Protein AF-A0AAW0VVZ3-F1 (afdb_monomer)

Secondary structure (DSSP, 8-state):
-EEEEEEE--SEEEEEEE--SEEEEEEE--SEEEEEEE--SEEEEEEE--SEEEEEEE--SEEEEEEE--SEEEEEEE--SEEEEEEE--SEEEEEEE--SEEEEEEE--SEEEEEEE--SEE-

Organism: Cherax quadricarinatus (NCBI:txid27406)

Radius of gyration: 13.21 Å; Cα contacts (8 Å, |Δi|>4): 383; chains: 1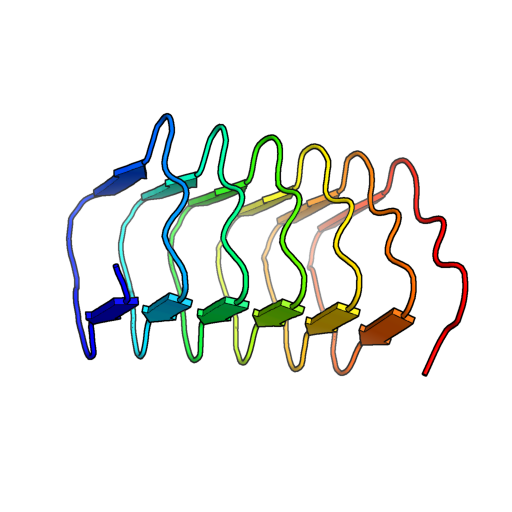; bounding box: 30×36×31 Å

Nearest PDB structures (foldseek):
  3pr7-assembly1_C  TM=1.179E-01  e=8.014E+00  Moraxella catarrhalis

Foldseek 3Di:
DEDEDADDAEQEAEDEADEEQYYEYHEYEHQYYEYAHYEYQYYYYAYYEYQYYEYHAYEYQYAYAHAYEYQEHYAHEYEYQEDEYAYYEYQEYEHAEHEYQEYEYHYDHYVYYYDHYDHYVYYD

pLDDT: mean 95.12, std 3.28, range [79.06, 98.5]

Sequence (124 aa):
AAFTLVTLSPAAFTLATFSPVAFTLGTLSPAAFTLATFSPVAFTLATLSPVAFTLGTLSPAAFTLGTLSPAAFILGTLSPAGFTLDTLSPAAFILGTLSPAAFTLGTLSPAAFTLGTLSPAAFV

Solvent-accessible surface area (backbone atoms only — not comparable to full-atom values): 5722 Å² total; per-residue (Å²): 96,72,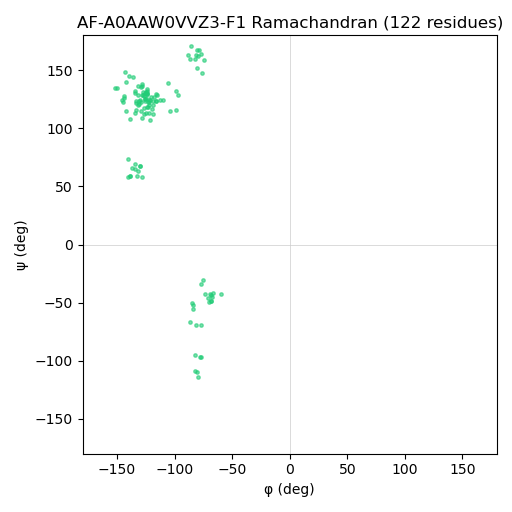48,79,47,62,73,52,70,45,71,60,46,80,47,60,78,53,66,36,48,30,43,37,39,36,41,38,50,21,50,33,38,39,39,40,38,41,43,24,46,33,38,38,39,46,35,38,48,21,50,33,37,39,39,35,44,35,51,20,47,32,40,40,38,34,45,37,47,21,47,31,36,39,40,37,39,38,46,21,48,32,37,39,39,47,33,39,44,20,49,30,35,38,40,43,35,40,43,19,48,32,36,36,75,62,49,79,57,50,77,36,82,45,78,64,47,80,55,55,76,35,84,108

Mean predicted aligned error: 3.0 Å

Structure (mmCIF, N/CA/C/O backbone):
data_AF-A0AAW0VVZ3-F1
#
_entry.id   AF-A0AAW0VVZ3-F1
#
loop_
_atom_site.group_PDB
_atom_site.id
_atom_site.type_symbol
_atom_site.label_atom_id
_atom_site.label_alt_id
_atom_site.label_comp_id
_atom_site.label_asym_id
_atom_site.label_entity_id
_atom_site.label_seq_id
_atom_site.pdbx_PDB_ins_code
_atom_site.Cartn_x
_atom_site.Cartn_y
_atom_site.Cartn_z
_atom_site.occupancy
_atom_site.B_iso_or_equiv
_atom_site.auth_seq_id
_atom_site.auth_comp_id
_atom_site.auth_asym_id
_atom_site.auth_atom_id
_atom_site.pdbx_PDB_model_num
ATOM 1 N N . ALA A 1 1 ? -8.440 -1.409 18.142 1.00 87.19 1 ALA A N 1
ATOM 2 C CA . ALA A 1 1 ? -9.530 -0.581 17.574 1.00 87.19 1 ALA A CA 1
ATOM 3 C C . ALA A 1 1 ? -9.459 -0.593 16.048 1.00 87.19 1 ALA A C 1
ATOM 5 O O . ALA A 1 1 ? -8.376 -0.836 15.525 1.00 87.19 1 ALA A O 1
ATOM 6 N N . ALA A 1 2 ? -10.581 -0.384 15.356 1.00 94.50 2 ALA A N 1
ATOM 7 C CA . ALA A 1 2 ? -10.641 -0.245 13.900 1.00 94.50 2 ALA A CA 1
ATOM 8 C C . ALA A 1 2 ? -10.875 1.226 13.530 1.00 94.50 2 ALA A C 1
ATOM 10 O O . ALA A 1 2 ? -11.660 1.898 14.197 1.00 94.50 2 ALA A O 1
ATOM 11 N N . PHE A 1 3 ? -10.193 1.714 12.495 1.00 94.62 3 PHE A N 1
ATOM 12 C CA . PHE A 1 3 ? -10.287 3.098 12.034 1.00 94.62 3 PHE A CA 1
ATOM 13 C C . PHE A 1 3 ? -10.573 3.135 10.539 1.00 94.62 3 PHE A C 1
ATOM 15 O O . PHE A 1 3 ? -9.925 2.429 9.764 1.00 94.62 3 PHE A O 1
ATOM 22 N N . THR A 1 4 ? -11.493 4.014 10.153 1.00 94.44 4 THR A N 1
ATOM 23 C CA . THR A 1 4 ? -11.849 4.260 8.758 1.00 94.44 4 THR A CA 1
ATOM 24 C C . THR A 1 4 ? -11.891 5.759 8.528 1.00 94.44 4 THR A C 1
ATOM 26 O O . THR A 1 4 ? -12.645 6.465 9.195 1.00 94.44 4 THR A O 1
ATOM 29 N N . LEU A 1 5 ? -11.084 6.246 7.589 1.00 91.00 5 LEU A N 1
ATOM 30 C CA . LEU A 1 5 ? -11.081 7.645 7.178 1.00 91.00 5 LEU A CA 1
ATOM 31 C C . LEU A 1 5 ? -11.356 7.701 5.679 1.00 91.00 5 LEU A C 1
ATOM 33 O O . LEU A 1 5 ? -10.630 7.109 4.886 1.00 91.00 5 LEU A O 1
ATOM 37 N N . VAL A 1 6 ? -12.436 8.379 5.299 1.00 89.00 6 VAL A N 1
ATOM 38 C CA . VAL A 1 6 ? -12.951 8.324 3.923 1.00 89.00 6 VAL A CA 1
ATOM 39 C C . VAL A 1 6 ? -12.232 9.321 3.025 1.00 89.00 6 VAL A C 1
ATOM 41 O O . VAL A 1 6 ? -11.747 8.956 1.959 1.00 89.00 6 VAL A O 1
ATOM 44 N N . THR A 1 7 ? -12.128 10.578 3.448 1.00 88.31 7 THR A N 1
ATOM 45 C CA . THR A 1 7 ? -11.462 11.621 2.668 1.00 88.31 7 THR A CA 1
ATOM 46 C C . THR A 1 7 ? -10.758 12.578 3.606 1.00 88.31 7 THR A C 1
ATOM 48 O O . THR A 1 7 ? -11.402 13.160 4.476 1.00 88.31 7 THR A O 1
ATOM 51 N N . LEU A 1 8 ? -9.447 12.747 3.437 1.00 79.06 8 LEU A N 1
ATOM 52 C CA . LEU A 1 8 ? -8.693 13.794 4.124 1.00 79.06 8 LEU A CA 1
ATOM 53 C C . LEU A 1 8 ? -7.662 14.428 3.188 1.00 79.06 8 LEU A C 1
ATOM 55 O O . LEU A 1 8 ? -7.001 13.757 2.397 1.00 79.06 8 LEU A O 1
ATOM 59 N N . SER A 1 9 ? -7.454 15.727 3.361 1.00 86.06 9 SER A N 1
ATOM 60 C CA . SER A 1 9 ? -6.419 16.502 2.674 1.00 86.06 9 SER A CA 1
ATOM 61 C C . SER A 1 9 ? -5.577 17.303 3.680 1.00 86.06 9 SER A C 1
ATOM 63 O O . SER A 1 9 ? -5.569 18.535 3.629 1.00 86.06 9 SER A O 1
ATOM 65 N N . PRO A 1 10 ? -4.930 16.650 4.665 1.00 87.50 10 PRO A N 1
ATOM 66 C CA . PRO A 1 10 ? -4.121 17.361 5.644 1.00 87.50 10 PRO A CA 1
ATOM 67 C C . PRO A 1 10 ? -2.801 17.806 5.007 1.00 87.50 10 PRO A C 1
ATOM 69 O O . PRO A 1 10 ? -2.344 17.207 4.041 1.00 87.50 10 PRO A O 1
ATOM 72 N N . ALA A 1 11 ? -2.127 18.804 5.580 1.00 92.00 11 ALA A N 1
ATOM 73 C CA . ALA A 1 11 ? -0.775 19.146 5.131 1.00 92.00 11 ALA A CA 1
ATOM 74 C C . ALA A 1 11 ? 0.187 17.952 5.295 1.00 92.00 11 ALA A C 1
ATOM 76 O O . ALA A 1 11 ? 0.950 17.632 4.387 1.00 92.00 11 ALA A O 1
ATOM 77 N N . ALA A 1 12 ? 0.101 17.244 6.422 1.00 92.88 12 ALA A N 1
ATOM 78 C CA . ALA A 1 12 ? 0.854 16.024 6.676 1.00 92.88 12 ALA A CA 1
ATOM 79 C C . ALA A 1 12 ? 0.010 15.014 7.462 1.00 92.88 12 ALA A C 1
ATOM 81 O O . ALA A 1 12 ? -0.817 15.392 8.293 1.00 92.88 12 ALA A O 1
ATOM 82 N N . PHE A 1 13 ? 0.250 13.730 7.212 1.00 93.56 13 PHE A N 1
ATOM 83 C CA . PHE A 1 13 ? -0.290 12.619 7.982 1.00 93.56 13 PHE A CA 1
ATOM 84 C C . PHE A 1 13 ? 0.873 11.786 8.521 1.00 93.56 13 PHE A C 1
ATOM 86 O O . PHE A 1 13 ? 1.586 11.155 7.744 1.00 93.56 13 PHE A O 1
ATOM 93 N N . THR A 1 14 ? 1.061 11.779 9.840 1.00 94.00 14 THR A N 1
ATOM 94 C CA . THR A 1 14 ? 2.196 11.099 10.475 1.00 94.00 14 THR A CA 1
ATOM 95 C C . THR A 1 14 ? 1.725 10.235 11.632 1.00 94.00 14 THR A C 1
ATOM 97 O O . THR A 1 14 ? 1.056 10.728 12.539 1.00 94.00 14 THR A O 1
ATOM 100 N N . LEU A 1 15 ? 2.131 8.966 11.638 1.00 93.56 15 LEU A N 1
ATOM 101 C CA . LEU A 1 15 ? 1.979 8.068 12.781 1.00 93.56 15 LEU A CA 1
ATOM 102 C C . LEU A 1 15 ? 3.335 7.464 13.147 1.00 93.56 15 LEU A C 1
ATOM 104 O O . LEU A 1 15 ? 4.008 6.863 12.309 1.00 93.56 15 LEU A O 1
ATOM 108 N N . ALA A 1 16 ? 3.729 7.627 14.410 1.00 91.81 16 ALA A N 1
ATOM 109 C CA . ALA A 1 16 ? 4.992 7.102 14.919 1.00 91.81 16 ALA A CA 1
ATOM 110 C C . ALA A 1 16 ? 4.871 5.615 15.277 1.00 91.81 16 ALA A C 1
ATOM 112 O O . ALA A 1 16 ? 5.409 4.774 14.569 1.00 91.81 16 ALA A O 1
ATOM 113 N N . THR A 1 17 ? 4.117 5.288 16.327 1.00 93.06 17 THR A N 1
ATOM 114 C CA . THR A 1 17 ? 3.880 3.906 16.759 1.00 93.06 17 THR A CA 1
ATOM 115 C C . THR A 1 17 ? 2.387 3.672 16.864 1.00 93.06 17 THR A C 1
ATOM 117 O O . THR A 1 17 ? 1.713 4.330 17.657 1.00 93.06 17 THR A O 1
ATOM 120 N N . PHE A 1 18 ? 1.853 2.756 16.060 1.00 91.06 18 PHE A N 1
ATOM 121 C CA . PHE A 1 18 ? 0.418 2.488 16.047 1.00 91.06 18 PHE A CA 1
ATOM 122 C C . PHE A 1 18 ? 0.120 1.037 15.637 1.00 91.06 18 PHE A C 1
ATOM 124 O O . PHE A 1 18 ? 0.711 0.506 14.701 1.00 91.06 18 PHE A O 1
ATOM 131 N N . SER A 1 19 ? -0.784 0.368 16.356 1.00 92.62 19 SER A N 1
ATOM 132 C CA . SER A 1 19 ? -1.143 -1.041 16.118 1.00 92.62 19 SER A CA 1
ATOM 133 C C . SER A 1 19 ? -2.656 -1.244 16.292 1.00 92.62 19 SER A C 1
ATOM 135 O O . SER A 1 19 ? -3.132 -1.727 17.321 1.00 92.62 19 SER A O 1
ATOM 137 N N . PRO A 1 20 ? -3.468 -0.768 15.331 1.00 93.50 20 PRO A N 1
ATOM 138 C CA . PRO A 1 20 ? -4.906 -0.993 15.334 1.00 93.50 20 PRO A CA 1
ATOM 139 C C . PRO A 1 20 ? -5.239 -2.406 14.836 1.00 93.50 20 PRO A C 1
ATOM 141 O O . PRO A 1 20 ? -4.426 -3.087 14.230 1.00 93.50 20 PRO A O 1
ATOM 144 N N . VAL A 1 21 ? -6.478 -2.848 15.031 1.00 96.06 21 VAL A N 1
ATOM 145 C CA . VAL A 1 21 ? -6.948 -4.090 14.398 1.00 96.06 21 VAL A CA 1
ATOM 146 C C . VAL A 1 21 ? -7.081 -3.861 12.893 1.00 96.06 21 VAL A C 1
ATOM 148 O O . VAL A 1 21 ? -6.527 -4.609 12.101 1.00 96.06 21 VAL A O 1
ATOM 151 N N . ALA A 1 22 ? -7.748 -2.781 12.495 1.00 95.44 22 ALA A N 1
ATOM 152 C CA . ALA A 1 22 ? -7.895 -2.410 11.095 1.00 95.44 22 ALA A CA 1
ATOM 153 C C . ALA A 1 22 ? -7.661 -0.913 10.913 1.00 95.44 22 ALA A C 1
ATOM 155 O O . ALA A 1 22 ? -8.041 -0.107 11.769 1.00 95.44 22 ALA A O 1
ATOM 156 N N . PHE A 1 23 ? -7.055 -0.548 9.790 1.00 95.94 23 PHE A N 1
ATOM 157 C CA . PHE A 1 23 ? -6.842 0.835 9.405 1.00 95.94 23 PHE A CA 1
ATOM 158 C C . PHE A 1 23 ? -7.104 0.997 7.911 1.00 95.94 23 PHE A C 1
ATOM 160 O O . PHE A 1 23 ? -6.333 0.515 7.083 1.00 95.94 23 PHE A O 1
ATOM 167 N N . THR A 1 24 ? -8.223 1.641 7.591 1.00 95.94 24 THR A N 1
ATOM 168 C CA . THR A 1 24 ? -8.688 1.840 6.218 1.00 95.94 24 THR A CA 1
ATOM 169 C C . THR A 1 24 ? -8.696 3.319 5.877 1.00 95.94 24 THR A C 1
ATOM 171 O O . THR A 1 24 ? -9.280 4.137 6.591 1.00 95.94 24 THR A O 1
ATOM 174 N N . LEU A 1 25 ? -8.070 3.649 4.757 1.00 93.50 25 LEU A N 1
ATOM 175 C CA . LEU A 1 25 ? -8.010 4.990 4.204 1.00 93.50 25 LEU A CA 1
ATOM 176 C C . LEU A 1 25 ? -8.600 4.972 2.793 1.00 93.50 25 LEU A C 1
ATOM 178 O O . LEU A 1 25 ? -8.164 4.192 1.949 1.00 93.50 25 LEU A O 1
ATOM 182 N N . GLY A 1 26 ? -9.597 5.822 2.555 1.00 93.19 26 GLY A N 1
ATOM 183 C CA . GLY A 1 26 ? -10.217 6.002 1.244 1.00 93.19 26 GLY A CA 1
ATOM 184 C C . GLY A 1 26 ? -9.331 6.843 0.329 1.00 93.19 26 GLY A C 1
ATOM 185 O O . GLY A 1 26 ? -8.397 6.330 -0.280 1.00 93.19 26 GLY A O 1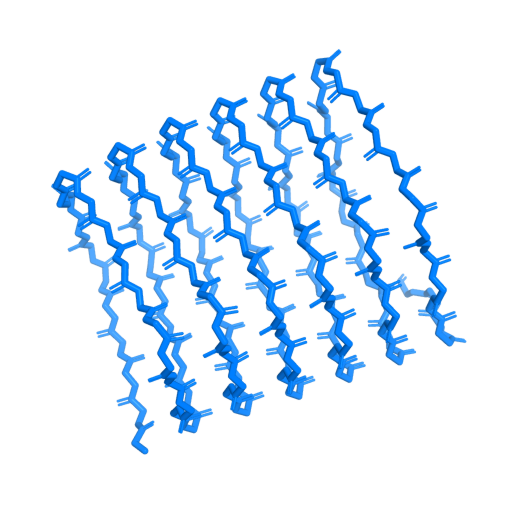
ATOM 186 N N . THR A 1 27 ? -9.617 8.141 0.265 1.00 91.81 27 THR A N 1
ATOM 187 C CA . THR A 1 27 ? -8.913 9.106 -0.587 1.00 91.81 27 THR A CA 1
ATOM 188 C C . THR A 1 27 ? -8.079 10.070 0.252 1.00 91.81 27 THR A C 1
ATOM 190 O O . THR A 1 27 ? -8.603 10.764 1.128 1.00 91.81 27 THR A O 1
ATOM 193 N N . LEU A 1 28 ? -6.779 10.144 -0.031 1.00 86.19 28 LEU A N 1
ATOM 194 C CA . LEU A 1 28 ? -5.830 10.997 0.684 1.00 86.19 28 LEU A CA 1
ATOM 195 C C . LEU A 1 28 ? -4.910 11.760 -0.269 1.00 86.19 28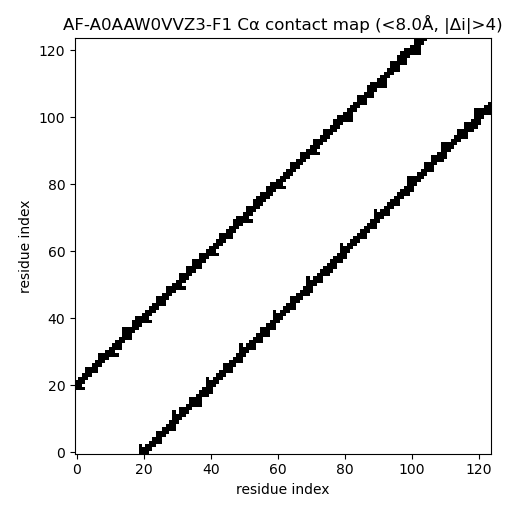 LEU A C 1
ATOM 197 O O . LEU A 1 28 ? -4.239 11.164 -1.103 1.00 86.19 28 LEU A O 1
ATOM 201 N N . SER A 1 29 ? -4.790 13.073 -0.078 1.00 88.69 29 SER A N 1
ATOM 202 C CA . SER A 1 29 ? -3.831 13.894 -0.835 1.00 88.69 29 SER A CA 1
ATOM 203 C C . SER A 1 29 ? -3.016 14.838 0.063 1.00 88.69 29 SER A C 1
ATOM 205 O O . SER A 1 29 ? -3.097 16.056 -0.107 1.00 88.69 29 SER A O 1
ATOM 207 N N . PRO A 1 30 ? -2.263 14.324 1.056 1.00 90.94 30 PRO A N 1
ATOM 208 C CA . PRO A 1 30 ? -1.409 15.167 1.883 1.00 90.94 30 PRO A CA 1
ATOM 209 C C . PRO A 1 30 ? -0.119 15.571 1.170 1.00 90.94 30 PRO A C 1
ATOM 211 O O . PRO A 1 30 ? 0.289 14.918 0.219 1.00 90.94 30 PRO A O 1
ATOM 214 N N . ALA A 1 31 ? 0.599 16.586 1.657 1.00 92.62 31 ALA A N 1
ATOM 215 C CA . ALA A 1 31 ? 1.957 16.821 1.156 1.00 92.62 31 ALA A CA 1
ATOM 216 C C . ALA A 1 31 ? 2.890 15.667 1.568 1.00 92.62 31 ALA A C 1
ATOM 218 O O . ALA A 1 31 ? 3.663 15.171 0.751 1.00 92.62 31 ALA A O 1
ATOM 219 N N . ALA A 1 32 ? 2.767 15.184 2.808 1.00 94.06 32 ALA A N 1
ATOM 220 C CA . ALA A 1 32 ? 3.536 14.052 3.317 1.00 94.06 32 ALA A CA 1
ATOM 221 C C . ALA A 1 32 ? 2.649 13.022 4.028 1.00 94.06 32 ALA A C 1
ATOM 223 O O . ALA A 1 32 ? 1.793 13.381 4.839 1.00 94.06 32 ALA A O 1
ATOM 224 N N . PHE A 1 33 ? 2.892 11.743 3.756 1.00 95.50 33 PHE A N 1
ATOM 225 C CA . PHE A 1 33 ? 2.312 10.611 4.469 1.00 95.50 33 PHE A CA 1
ATOM 226 C C . PHE A 1 33 ? 3.433 9.733 5.026 1.00 95.50 33 PHE A C 1
ATOM 228 O O . PHE A 1 33 ? 4.209 9.173 4.253 1.00 95.50 33 PHE A O 1
ATOM 235 N N . THR A 1 34 ? 3.498 9.595 6.349 1.00 96.25 34 THR A N 1
ATOM 236 C CA . THR A 1 34 ? 4.580 8.878 7.031 1.00 96.25 34 THR A CA 1
ATOM 237 C C . THR A 1 34 ? 4.039 7.925 8.089 1.00 96.25 34 THR A C 1
ATOM 239 O O . THR A 1 34 ? 3.379 8.352 9.037 1.00 96.25 34 THR A O 1
ATOM 242 N N . LEU A 1 35 ? 4.387 6.642 7.983 1.00 95.25 35 LEU A N 1
ATOM 243 C CA . LEU A 1 35 ? 4.192 5.653 9.050 1.00 95.25 35 LEU A CA 1
ATOM 244 C C . LEU A 1 35 ? 5.560 5.110 9.464 1.00 95.25 35 LEU A C 1
ATOM 246 O O . LEU A 1 35 ? 6.259 4.552 8.624 1.00 95.25 35 LEU A O 1
ATOM 250 N N . ALA A 1 36 ? 5.957 5.266 10.729 1.00 94.38 36 ALA A N 1
ATOM 251 C CA . ALA A 1 36 ? 7.270 4.805 11.190 1.00 94.38 36 ALA A CA 1
ATOM 252 C C . ALA A 1 36 ? 7.245 3.334 11.635 1.00 94.38 36 ALA A C 1
ATOM 254 O O . ALA A 1 36 ? 7.835 2.496 10.965 1.00 94.38 36 ALA A O 1
ATOM 255 N N . THR A 1 37 ? 6.537 3.017 12.719 1.00 94.19 37 THR A N 1
ATOM 256 C CA . THR A 1 37 ? 6.366 1.659 13.253 1.00 94.19 37 THR A CA 1
ATOM 257 C C . THR A 1 37 ? 4.881 1.333 13.295 1.00 94.19 37 THR A C 1
ATOM 259 O O . THR A 1 37 ? 4.131 1.869 14.118 1.00 94.19 37 THR A O 1
ATOM 262 N N . PHE A 1 38 ? 4.432 0.470 12.388 1.00 91.50 38 PHE A N 1
ATOM 263 C CA . PHE A 1 38 ? 3.006 0.260 12.181 1.00 91.50 38 PHE A CA 1
ATOM 264 C C . PHE A 1 38 ? 2.663 -1.208 11.902 1.00 91.50 38 PHE A C 1
ATOM 266 O O . PHE A 1 38 ? 3.047 -1.777 10.883 1.00 91.50 38 PHE A O 1
ATOM 273 N N . SER A 1 39 ? 1.912 -1.818 12.820 1.00 92.75 39 SER A N 1
ATOM 274 C CA . SER A 1 39 ? 1.631 -3.263 12.808 1.00 92.75 39 SER A CA 1
ATOM 275 C C . SER A 1 39 ? 0.149 -3.546 13.060 1.00 92.75 39 SER A C 1
ATOM 277 O O . SER A 1 39 ? -0.211 -3.998 14.151 1.00 92.75 39 SER A O 1
ATOM 279 N N . PRO A 1 40 ? -0.748 -3.217 12.114 1.00 93.62 40 PRO A N 1
ATOM 280 C CA . PRO A 1 40 ? -2.153 -3.576 12.229 1.00 93.62 40 PRO A CA 1
ATOM 281 C C . PRO A 1 40 ? -2.425 -5.028 11.827 1.00 93.62 40 PRO A C 1
ATOM 283 O O . PRO A 1 40 ? -1.606 -5.643 11.159 1.00 93.62 40 PRO A O 1
ATOM 286 N N . VAL A 1 41 ? -3.611 -5.569 12.119 1.00 95.88 41 VAL A N 1
ATOM 287 C CA . VAL A 1 41 ? -4.018 -6.831 11.464 1.00 95.88 41 VAL A CA 1
ATOM 288 C C . VAL A 1 41 ? -4.274 -6.574 9.976 1.00 95.88 41 VAL A C 1
ATOM 290 O O . VAL A 1 41 ? -3.715 -7.269 9.134 1.00 95.88 41 VAL A O 1
ATOM 293 N N . ALA A 1 42 ? -5.044 -5.536 9.643 1.00 96.12 42 ALA A N 1
ATOM 294 C CA . ALA A 1 42 ? -5.316 -5.145 8.262 1.00 96.12 42 ALA A CA 1
ATOM 295 C C . ALA A 1 42 ? -5.021 -3.661 8.014 1.00 96.12 42 ALA A C 1
ATOM 297 O O . ALA A 1 42 ? -5.489 -2.787 8.751 1.00 96.12 42 ALA A O 1
ATOM 298 N N . PHE A 1 43 ? -4.283 -3.381 6.94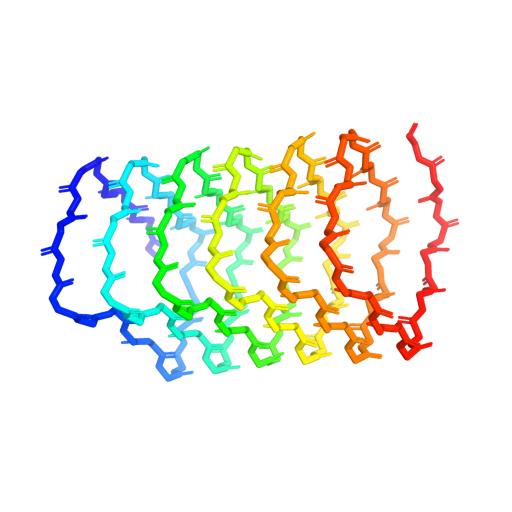2 1.00 96.81 43 PHE A N 1
ATOM 299 C CA . PHE A 1 43 ? -4.090 -2.045 6.394 1.00 96.81 43 PHE A CA 1
ATOM 300 C C . PHE A 1 43 ? -4.592 -1.992 4.958 1.00 96.81 43 PHE A C 1
ATOM 302 O O . PHE A 1 43 ? -4.155 -2.778 4.117 1.00 96.81 43 PHE A O 1
ATOM 309 N N . THR A 1 44 ? -5.467 -1.032 4.679 1.00 96.88 44 THR A N 1
ATOM 310 C CA . THR A 1 44 ? -6.020 -0.832 3.342 1.00 96.88 44 THR A CA 1
ATOM 311 C C . THR A 1 44 ? -5.978 0.637 2.983 1.00 96.88 44 THR A C 1
ATOM 313 O O . THR A 1 44 ? -6.412 1.495 3.756 1.00 96.88 44 THR A O 1
ATOM 316 N N . LEU A 1 45 ? -5.479 0.921 1.787 1.00 94.75 45 LEU A N 1
ATOM 317 C CA . LEU A 1 45 ? -5.377 2.271 1.272 1.00 94.75 45 LEU A CA 1
ATOM 318 C C . LEU A 1 45 ? -5.866 2.304 -0.175 1.00 94.75 45 LEU A C 1
ATOM 320 O O . LEU A 1 45 ? -5.247 1.690 -1.036 1.00 94.75 45 LEU A O 1
ATOM 324 N N . ALA A 1 46 ? -6.985 2.981 -0.438 1.00 94.56 46 ALA A N 1
ATOM 325 C CA . ALA A 1 46 ? -7.655 2.902 -1.737 1.00 94.56 46 ALA A CA 1
ATOM 326 C C . ALA A 1 46 ? -7.056 3.855 -2.780 1.00 94.56 46 ALA A C 1
ATOM 328 O O . ALA A 1 46 ? -6.729 3.435 -3.888 1.00 94.56 46 ALA A O 1
ATOM 329 N N . THR A 1 47 ? -6.916 5.142 -2.454 1.00 94.44 47 THR A N 1
ATOM 330 C CA . THR A 1 47 ? -6.381 6.147 -3.382 1.00 94.44 47 THR A CA 1
ATOM 331 C C . THR A 1 47 ? -5.540 7.179 -2.652 1.00 94.44 47 THR A C 1
ATOM 333 O O . THR A 1 47 ? -6.013 7.817 -1.707 1.00 94.44 47 THR A O 1
ATOM 336 N N . LEU A 1 48 ? -4.296 7.377 -3.096 1.00 89.25 48 LEU A N 1
ATOM 337 C CA . LEU A 1 48 ? -3.410 8.354 -2.468 1.00 89.25 48 LEU A CA 1
ATOM 338 C C . LEU A 1 48 ? -2.388 8.974 -3.423 1.00 89.25 48 LEU A C 1
ATOM 340 O O . LEU A 1 48 ? -1.726 8.291 -4.204 1.00 89.25 48 LEU A O 1
ATOM 344 N N . SER A 1 49 ? -2.261 10.299 -3.331 1.00 92.12 49 SER A N 1
ATOM 345 C CA . SER A 1 49 ? -1.465 11.126 -4.249 1.00 92.12 49 SER A CA 1
ATOM 346 C C . SER A 1 49 ? -0.656 12.230 -3.537 1.00 92.12 49 SER A C 1
ATOM 348 O O . SER A 1 49 ? -0.873 13.414 -3.799 1.00 92.12 49 SER A O 1
ATOM 350 N N . PRO A 1 50 ? 0.247 11.899 -2.595 1.00 91.94 50 PRO A N 1
ATOM 351 C CA . PRO A 1 50 ? 1.030 12.884 -1.873 1.00 91.94 50 PRO A CA 1
ATOM 352 C C . PRO A 1 50 ? 2.299 13.273 -2.620 1.00 91.94 50 PRO A C 1
ATOM 354 O O . PRO A 1 50 ? 2.728 12.605 -3.557 1.00 91.94 50 PRO A O 1
ATOM 357 N N . VAL A 1 51 ? 2.987 14.306 -2.138 1.00 93.25 51 VAL A N 1
ATOM 358 C CA . VAL A 1 51 ? 4.354 14.566 -2.605 1.00 93.25 51 VAL A CA 1
ATOM 359 C C . VAL A 1 51 ? 5.283 13.452 -2.114 1.00 93.25 51 VAL A C 1
ATOM 361 O O . VAL A 1 51 ? 6.007 12.860 -2.910 1.00 93.25 51 VAL A O 1
ATOM 364 N N . ALA A 1 52 ? 5.219 13.105 -0.827 1.00 94.88 52 ALA A N 1
ATOM 365 C CA . ALA A 1 52 ? 6.024 12.035 -0.243 1.00 94.88 52 ALA A CA 1
ATOM 366 C C . ALA A 1 52 ? 5.159 10.996 0.479 1.00 94.88 52 ALA A C 1
ATOM 368 O O . ALA A 1 52 ? 4.336 11.341 1.328 1.00 94.88 52 ALA A O 1
ATOM 369 N N . PHE A 1 53 ? 5.387 9.722 0.168 1.00 96.38 53 PHE A N 1
ATOM 370 C CA . PHE A 1 53 ? 4.837 8.577 0.883 1.00 96.38 53 PHE A CA 1
ATOM 371 C C . PHE A 1 53 ? 5.980 7.731 1.441 1.00 96.38 53 PHE A C 1
ATOM 373 O O . PHE A 1 53 ? 6.760 7.166 0.676 1.00 96.38 53 PHE A O 1
ATOM 380 N N . THR A 1 54 ? 6.059 7.634 2.766 1.00 97.50 54 THR A N 1
ATOM 381 C CA . THR A 1 54 ? 7.156 6.966 3.467 1.00 97.50 54 THR A CA 1
ATOM 382 C C . THR A 1 54 ? 6.622 5.974 4.485 1.00 97.50 54 THR A C 1
ATOM 384 O O . THR A 1 54 ? 5.892 6.333 5.409 1.00 97.50 54 THR A O 1
ATOM 387 N N . LEU A 1 55 ? 7.048 4.724 4.359 1.00 96.38 55 LEU A N 1
ATOM 388 C CA . LEU A 1 55 ? 6.781 3.663 5.320 1.00 96.38 55 LEU A CA 1
ATOM 389 C C . LEU A 1 55 ? 8.104 3.170 5.901 1.00 96.38 55 LEU A C 1
ATOM 391 O O . LEU A 1 55 ? 9.014 2.834 5.152 1.00 96.38 55 LEU A O 1
ATOM 395 N N . GLY A 1 56 ? 8.211 3.143 7.225 1.00 96.50 56 GLY A N 1
ATOM 396 C CA . GLY A 1 56 ? 9.363 2.624 7.954 1.00 96.50 56 GLY A CA 1
ATOM 397 C C . GLY A 1 56 ? 9.296 1.107 8.092 1.00 96.50 56 GLY A C 1
ATOM 398 O O . GLY A 1 56 ? 9.481 0.383 7.118 1.00 96.50 56 GLY A O 1
ATOM 399 N N . THR A 1 57 ? 9.032 0.637 9.309 1.00 96.94 57 THR A N 1
ATOM 400 C CA . THR A 1 57 ? 8.930 -0.778 9.674 1.00 96.94 57 THR A CA 1
ATOM 401 C C . THR A 1 57 ? 7.470 -1.182 9.850 1.00 96.94 57 THR A C 1
ATOM 403 O O . THR A 1 57 ? 6.784 -0.696 10.755 1.00 96.94 57 THR A O 1
ATOM 406 N N . LEU A 1 58 ? 6.987 -2.079 8.988 1.00 94.81 58 LEU A N 1
ATOM 407 C CA . LEU A 1 58 ? 5.608 -2.559 9.010 1.00 94.81 58 LEU A CA 1
ATOM 408 C C . LEU A 1 58 ? 5.527 -4.086 9.011 1.00 94.81 58 LEU A C 1
ATOM 410 O O . LEU A 1 58 ? 6.211 -4.767 8.248 1.00 94.81 58 LEU A O 1
ATOM 414 N N . SER A 1 59 ? 4.623 -4.619 9.830 1.00 94.81 59 SER A N 1
ATOM 415 C CA . SER A 1 59 ? 4.382 -6.065 9.949 1.00 94.81 59 SER A CA 1
ATOM 416 C C . SER A 1 59 ? 2.896 -6.430 10.097 1.00 94.81 59 SER A C 1
ATOM 418 O O . SER A 1 59 ? 2.500 -7.025 11.101 1.00 94.81 59 SER A O 1
ATOM 420 N N . PRO A 1 60 ? 2.031 -6.052 9.140 1.00 94.62 60 PRO A N 1
ATOM 421 C CA . PRO A 1 60 ? 0.618 -6.389 9.217 1.00 94.62 60 PRO A CA 1
ATOM 422 C C . PRO A 1 60 ? 0.306 -7.811 8.746 1.00 94.62 60 PRO A C 1
ATOM 424 O O . PRO A 1 60 ? 1.076 -8.410 8.002 1.00 94.62 60 PRO A O 1
ATOM 427 N N . ALA A 1 61 ? -0.866 -8.346 9.092 1.00 95.25 61 ALA A N 1
ATOM 428 C CA . ALA A 1 61 ? -1.309 -9.594 8.466 1.00 95.25 61 ALA A CA 1
ATOM 429 C C . ALA A 1 61 ? -1.687 -9.357 6.991 1.00 95.25 61 ALA A C 1
ATOM 431 O O . ALA A 1 61 ? -1.221 -10.078 6.116 1.00 95.25 61 ALA A O 1
ATOM 432 N N . ALA A 1 62 ? -2.454 -8.306 6.699 1.00 96.56 62 ALA A N 1
ATOM 433 C CA . ALA A 1 62 ? -2.803 -7.905 5.337 1.00 96.56 62 ALA A CA 1
ATOM 434 C C . ALA A 1 62 ? -2.407 -6.450 5.065 1.00 96.56 62 ALA A C 1
ATOM 436 O O . ALA A 1 62 ? -2.722 -5.552 5.852 1.00 96.56 62 ALA A O 1
ATOM 437 N N . PHE A 1 63 ? -1.739 -6.224 3.936 1.00 97.38 63 PHE A N 1
ATOM 438 C CA . PHE A 1 63 ? -1.340 -4.909 3.456 1.00 97.38 63 PHE A CA 1
ATOM 439 C C . PHE A 1 63 ? -1.792 -4.723 2.008 1.00 97.38 63 PHE A C 1
ATOM 441 O O . PHE A 1 63 ? -1.242 -5.343 1.098 1.00 97.38 63 PHE A O 1
ATOM 448 N N . THR A 1 64 ? -2.794 -3.870 1.806 1.00 97.94 64 THR A N 1
ATOM 449 C CA . THR A 1 64 ? -3.421 -3.649 0.500 1.00 97.94 64 THR A CA 1
ATOM 450 C C . THR A 1 64 ? -3.322 -2.187 0.096 1.00 97.94 64 THR A C 1
ATOM 452 O O . THR A 1 64 ? -3.785 -1.297 0.814 1.00 97.94 64 THR A O 1
ATOM 455 N N . LEU A 1 65 ? -2.748 -1.953 -1.079 1.00 96.75 65 LEU A N 1
ATOM 456 C CA . LEU A 1 65 ? -2.650 -0.651 -1.722 1.00 96.75 65 LEU A CA 1
ATOM 457 C C . LEU A 1 65 ? -3.395 -0.694 -3.058 1.00 96.75 65 LEU A C 1
ATOM 459 O O . LEU A 1 65 ? -3.075 -1.515 -3.911 1.00 96.75 65 LEU A O 1
ATOM 463 N N . GLY A 1 66 ? -4.363 0.202 -3.230 1.00 97.12 66 GLY A N 1
ATOM 464 C CA . GLY A 1 66 ? -5.083 0.398 -4.482 1.00 97.12 66 GLY A CA 1
ATOM 465 C C . GLY A 1 66 ? -4.265 1.239 -5.461 1.00 97.12 66 GLY A C 1
ATOM 466 O O . GLY A 1 66 ? -3.192 0.832 -5.907 1.00 97.12 66 GLY A O 1
ATOM 467 N N . THR A 1 67 ? -4.760 2.437 -5.772 1.00 97.44 67 THR A N 1
ATOM 468 C CA . THR A 1 67 ? -4.148 3.349 -6.750 1.00 97.44 67 THR A CA 1
ATOM 469 C C . THR A 1 67 ? -3.311 4.423 -6.069 1.00 97.44 67 THR A C 1
ATOM 471 O O . THR A 1 67 ? -3.838 5.290 -5.368 1.00 97.44 67 THR A O 1
ATOM 474 N N . LEU A 1 68 ? -2.003 4.407 -6.319 1.00 96.00 68 LEU A N 1
ATOM 475 C CA . LEU A 1 68 ? -1.043 5.335 -5.732 1.00 96.00 68 LEU A CA 1
ATOM 476 C C . LEU A 1 68 ? -0.231 6.074 -6.795 1.00 96.00 68 LEU A C 1
ATOM 478 O O . LEU A 1 68 ? 0.384 5.459 -7.667 1.00 96.00 68 LEU A O 1
ATOM 482 N N . SER A 1 69 ? -0.149 7.396 -6.667 1.00 96.06 69 SER A N 1
ATOM 483 C CA . SER A 1 69 ? 0.629 8.245 -7.580 1.00 96.06 69 SER A CA 1
ATOM 484 C C . SER A 1 69 ? 1.404 9.355 -6.848 1.00 96.06 69 SER A C 1
ATOM 486 O O . SER A 1 69 ? 1.151 10.540 -7.089 1.00 96.06 69 SER A O 1
ATOM 488 N N . PRO A 1 70 ? 2.304 9.023 -5.903 1.00 95.44 70 PRO A N 1
ATOM 489 C CA . PRO A 1 70 ? 3.094 10.035 -5.213 1.00 95.44 70 PRO A CA 1
ATOM 490 C C . PRO A 1 70 ? 4.284 10.522 -6.049 1.00 95.44 70 PRO A C 1
ATOM 492 O O . PRO A 1 70 ? 4.753 9.816 -6.938 1.00 95.44 70 PRO A O 1
ATOM 495 N N . ALA A 1 71 ? 4.871 11.675 -5.718 1.00 96.19 71 ALA A N 1
ATOM 496 C CA . ALA A 1 71 ? 6.159 12.033 -6.326 1.00 96.19 71 ALA A CA 1
ATOM 497 C C . ALA A 1 71 ? 7.276 11.084 -5.843 1.00 96.19 71 ALA A C 1
ATOM 499 O O . ALA A 1 71 ? 8.030 10.552 -6.656 1.00 96.19 71 ALA A O 1
ATOM 500 N N . ALA A 1 72 ? 7.335 10.794 -4.542 1.00 97.12 72 ALA A N 1
ATOM 501 C CA . ALA A 1 72 ? 8.248 9.809 -3.964 1.00 97.12 72 ALA A CA 1
ATOM 502 C C . ALA A 1 72 ? 7.491 8.741 -3.164 1.00 97.12 72 ALA A C 1
ATOM 504 O O . ALA A 1 72 ? 6.695 9.066 -2.282 1.00 97.12 72 ALA A O 1
ATOM 505 N N . PHE A 1 73 ? 7.778 7.470 -3.445 1.00 97.69 73 PHE A N 1
ATOM 506 C CA . PHE A 1 73 ? 7.282 6.313 -2.705 1.00 97.69 73 PHE A CA 1
ATOM 507 C C . PHE A 1 73 ? 8.460 5.547 -2.104 1.00 97.69 73 PHE A C 1
ATOM 509 O O . PHE A 1 73 ? 9.270 4.975 -2.835 1.00 97.69 73 PHE A O 1
ATOM 516 N N . ILE A 1 74 ? 8.563 5.558 -0.777 1.00 98.19 74 ILE A N 1
ATOM 517 C CA . ILE A 1 74 ? 9.692 5.008 -0.030 1.00 98.19 74 IL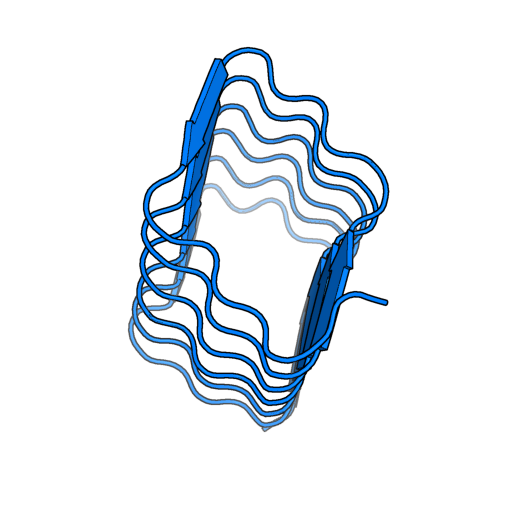E A CA 1
ATOM 518 C C . ILE A 1 74 ? 9.181 3.966 0.958 1.00 98.19 74 ILE A C 1
ATOM 520 O O . ILE A 1 74 ? 8.372 4.258 1.840 1.00 98.19 74 ILE A O 1
ATOM 524 N N . LEU A 1 75 ? 9.700 2.753 0.827 1.00 96.88 75 LEU A N 1
ATOM 525 C CA . LEU A 1 75 ? 9.439 1.631 1.712 1.00 96.88 75 LEU A CA 1
ATOM 526 C C . LEU A 1 75 ? 10.733 1.209 2.407 1.00 96.88 75 LEU A C 1
ATOM 528 O O . LEU A 1 75 ? 11.709 0.879 1.740 1.00 96.88 75 LEU A O 1
ATOM 532 N N . GLY A 1 76 ? 10.731 1.199 3.737 1.00 97.44 76 GLY A N 1
ATOM 533 C CA . GLY A 1 76 ? 11.818 0.700 4.571 1.00 97.44 76 GLY A CA 1
ATOM 534 C C . GLY A 1 76 ? 11.809 -0.823 4.633 1.00 97.44 76 GLY A C 1
ATOM 535 O O . GLY A 1 76 ? 12.326 -1.481 3.733 1.00 97.44 76 GLY A O 1
ATOM 536 N N . THR A 1 77 ? 11.205 -1.373 5.685 1.00 97.81 77 THR A N 1
ATOM 537 C CA . THR A 1 77 ? 11.131 -2.816 5.947 1.00 97.81 77 THR A CA 1
ATOM 538 C C . THR A 1 77 ? 9.679 -3.246 6.106 1.00 97.81 77 THR A C 1
ATOM 540 O O . THR A 1 77 ? 8.989 -2.805 7.025 1.00 97.81 77 THR A O 1
ATOM 543 N N . LEU A 1 78 ? 9.213 -4.129 5.226 1.00 97.00 78 LEU A N 1
ATOM 544 C CA . LEU A 1 78 ? 7.855 -4.659 5.249 1.00 97.00 78 LEU A CA 1
ATOM 545 C C . LEU A 1 78 ? 7.878 -6.186 5.264 1.00 97.00 78 LEU A C 1
ATOM 547 O O . LEU A 1 78 ? 8.416 -6.813 4.353 1.00 97.00 78 LEU A O 1
ATOM 551 N N . SER A 1 79 ? 7.212 -6.776 6.253 1.00 96.88 79 SER A N 1
ATOM 552 C CA . SER A 1 79 ? 7.080 -8.233 6.379 1.00 96.88 79 SER A CA 1
ATOM 553 C C . SER A 1 79 ? 5.625 -8.644 6.639 1.00 96.88 79 SER A C 1
ATOM 555 O O . SER A 1 79 ? 5.320 -9.135 7.728 1.00 96.88 79 SER A O 1
ATOM 557 N N . PRO A 1 80 ? 4.690 -8.391 5.702 1.00 96.38 80 PRO A N 1
ATOM 558 C CA . PRO A 1 80 ? 3.294 -8.744 5.908 1.00 96.38 80 PRO A CA 1
ATOM 559 C C . PRO A 1 80 ? 3.012 -10.219 5.591 1.00 96.38 80 PRO A C 1
ATOM 561 O O . PRO A 1 80 ? 3.737 -10.841 4.820 1.00 96.38 80 PRO A O 1
ATOM 564 N N . ALA A 1 81 ? 1.921 -10.794 6.103 1.00 96.75 81 ALA A N 1
ATOM 565 C CA . ALA A 1 81 ? 1.517 -12.124 5.625 1.00 96.75 81 ALA A CA 1
ATOM 566 C C . ALA A 1 81 ? 1.024 -12.052 4.163 1.00 96.75 81 ALA A C 1
ATOM 568 O O . ALA A 1 81 ? 1.446 -12.851 3.333 1.00 96.75 81 ALA A O 1
ATOM 569 N N . GLY A 1 82 ? 0.212 -11.051 3.820 1.00 96.94 82 GLY A N 1
ATOM 570 C CA . GLY A 1 82 ? -0.188 -10.745 2.445 1.00 96.94 82 GLY A CA 1
ATOM 571 C C . GLY A 1 82 ? 0.149 -9.309 2.054 1.00 96.94 82 GLY A C 1
ATOM 572 O O . GLY A 1 82 ? -0.207 -8.372 2.771 1.00 96.94 82 GLY A O 1
ATOM 573 N N . PHE A 1 83 ? 0.807 -9.141 0.908 1.00 97.88 83 PHE A N 1
ATOM 574 C CA . PHE A 1 83 ? 1.027 -7.854 0.259 1.00 97.88 83 PHE A CA 1
ATOM 575 C C . PHE A 1 83 ? 0.310 -7.829 -1.089 1.00 97.88 83 PHE A C 1
ATOM 577 O O . PHE A 1 83 ? 0.593 -8.654 -1.957 1.00 97.88 83 PHE A O 1
ATOM 584 N N . THR A 1 84 ? -0.566 -6.848 -1.277 1.00 98.31 84 THR A N 1
ATOM 585 C CA . THR A 1 84 ? -1.262 -6.607 -2.541 1.00 98.31 84 THR A CA 1
ATOM 586 C C . THR A 1 84 ? -1.085 -5.154 -2.936 1.00 98.31 84 THR A C 1
ATOM 588 O O . THR A 1 84 ? -1.354 -4.250 -2.140 1.00 98.31 84 THR A O 1
ATOM 591 N N . LEU A 1 85 ? -0.651 -4.934 -4.171 1.00 97.31 85 LEU A N 1
ATOM 592 C CA . LEU A 1 85 ? -0.576 -3.613 -4.768 1.00 97.31 85 LEU A CA 1
ATOM 593 C C . LEU A 1 85 ? -1.209 -3.626 -6.155 1.00 97.31 85 LEU A C 1
ATOM 595 O O . LEU A 1 85 ? -0.727 -4.342 -7.027 1.00 97.31 85 LEU A O 1
ATOM 599 N N . ASP A 1 86 ? -2.243 -2.814 -6.366 1.00 98.06 86 ASP A N 1
ATOM 600 C CA . ASP A 1 86 ? -2.975 -2.782 -7.635 1.00 98.06 86 ASP A CA 1
ATOM 601 C C . ASP A 1 86 ? -2.298 -1.874 -8.663 1.00 98.06 86 ASP A C 1
ATOM 603 O O . ASP A 1 86 ? -2.012 -2.298 -9.782 1.00 98.06 86 ASP A O 1
ATOM 607 N N . THR A 1 87 ? -2.056 -0.603 -8.329 1.00 98.00 87 THR A N 1
ATOM 608 C CA . THR A 1 87 ? -1.425 0.358 -9.246 1.00 98.00 87 THR A CA 1
ATOM 609 C C . THR A 1 87 ? -0.546 1.345 -8.493 1.00 98.00 87 THR A C 1
ATOM 611 O O . THR A 1 87 ? -1.007 2.065 -7.611 1.00 98.00 87 THR A O 1
ATOM 614 N N . LEU A 1 88 ? 0.725 1.425 -8.886 1.00 97.31 88 LEU A N 1
ATOM 615 C CA . LEU A 1 88 ? 1.693 2.365 -8.335 1.00 97.31 88 LEU A CA 1
ATOM 616 C C . LEU A 1 88 ? 2.482 3.046 -9.456 1.00 97.31 88 LEU A C 1
ATOM 618 O O . LEU A 1 88 ? 3.261 2.408 -10.165 1.00 97.31 88 LEU A O 1
ATOM 622 N N . SER A 1 89 ? 2.316 4.363 -9.570 1.00 97.62 89 SER A N 1
ATOM 623 C CA . SER A 1 89 ? 2.932 5.186 -10.620 1.00 97.62 89 SER A CA 1
ATOM 624 C C . SER A 1 89 ? 3.646 6.419 -10.043 1.00 97.62 89 SER A C 1
ATOM 626 O O . SER A 1 89 ? 3.175 7.542 -10.234 1.00 97.62 89 SER A O 1
ATOM 628 N N . PRO A 1 90 ? 4.751 6.250 -9.291 1.00 97.12 90 PRO A N 1
ATOM 629 C CA . PRO A 1 90 ? 5.459 7.363 -8.680 1.00 97.12 90 PRO A CA 1
ATOM 630 C C . PRO A 1 90 ? 6.532 7.954 -9.602 1.00 97.12 90 PRO A C 1
ATOM 632 O O . PRO A 1 90 ? 7.009 7.291 -10.522 1.00 97.12 90 PRO A O 1
ATOM 635 N N . ALA A 1 91 ? 7.006 9.169 -9.317 1.00 97.69 91 ALA A N 1
ATOM 636 C CA . ALA A 1 91 ? 8.215 9.654 -9.992 1.00 97.69 91 ALA A CA 1
ATOM 637 C C . ALA A 1 91 ? 9.457 8.876 -9.512 1.00 97.69 91 ALA A C 1
ATOM 639 O O . ALA A 1 91 ? 10.267 8.443 -10.326 1.00 97.69 91 ALA A O 1
ATOM 640 N N . ALA A 1 92 ? 9.572 8.617 -8.207 1.00 97.81 92 ALA A N 1
ATOM 641 C CA . ALA A 1 92 ? 10.621 7.778 -7.632 1.00 97.81 92 ALA A CA 1
ATOM 642 C C . ALA A 1 92 ? 10.037 6.680 -6.736 1.00 97.81 92 ALA A C 1
ATOM 644 O O . ALA A 1 92 ? 9.266 6.960 -5.817 1.00 97.81 92 ALA A O 1
ATOM 645 N N . PHE A 1 93 ? 10.448 5.437 -6.980 1.00 98.19 93 PHE A N 1
ATOM 646 C CA . PHE A 1 93 ? 10.157 4.277 -6.145 1.00 98.19 93 PHE A CA 1
ATOM 647 C C . PHE A 1 93 ? 11.440 3.759 -5.500 1.00 98.19 93 PHE A C 1
ATOM 649 O O . PHE A 1 93 ? 12.395 3.418 -6.199 1.00 98.19 93 PHE A O 1
ATOM 656 N N . ILE A 1 94 ? 11.444 3.665 -4.172 1.00 98.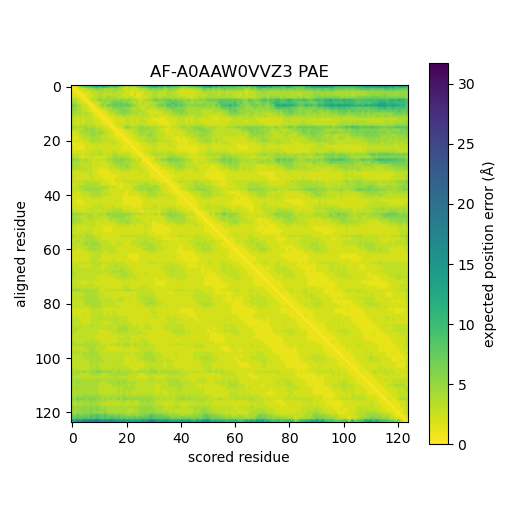50 94 ILE A N 1
ATOM 657 C CA . ILE A 1 94 ? 12.548 3.110 -3.392 1.00 98.50 94 ILE A CA 1
ATOM 658 C C . ILE A 1 94 ? 11.982 2.064 -2.442 1.00 98.50 94 ILE A C 1
ATOM 660 O O . ILE A 1 94 ? 11.138 2.371 -1.600 1.00 98.50 94 ILE A O 1
ATOM 664 N N . LEU A 1 95 ? 12.489 0.841 -2.541 1.00 97.94 95 LEU A N 1
ATOM 665 C CA . LEU A 1 95 ? 12.165 -0.241 -1.623 1.00 97.94 95 LEU A CA 1
ATOM 666 C C . LEU A 1 95 ? 13.436 -0.783 -0.967 1.00 97.94 95 LEU A C 1
ATOM 668 O O . LEU A 1 95 ? 14.339 -1.237 -1.661 1.00 97.94 95 LEU A O 1
ATOM 672 N N . GLY A 1 96 ? 13.489 -0.764 0.365 1.00 98.31 96 GLY A N 1
ATOM 673 C CA . GLY A 1 96 ? 14.559 -1.347 1.168 1.00 98.31 96 GLY A CA 1
ATOM 674 C C . GLY A 1 96 ? 14.437 -2.865 1.272 1.00 98.31 96 GLY A C 1
ATOM 675 O O . GLY A 1 96 ? 15.261 -3.596 0.729 1.00 98.31 96 GLY A O 1
ATOM 676 N N . THR A 1 97 ? 13.426 -3.366 1.979 1.00 98.12 97 THR A N 1
ATOM 677 C CA . THR A 1 97 ? 13.169 -4.802 2.152 1.00 98.12 97 THR A CA 1
ATOM 678 C C . THR A 1 97 ? 11.673 -5.093 2.172 1.00 98.12 97 THR A C 1
ATOM 680 O O . THR A 1 97 ? 10.930 -4.497 2.951 1.00 98.12 97 THR A O 1
ATOM 683 N N . LEU A 1 98 ? 11.241 -6.039 1.339 1.00 97.62 98 LEU A N 1
ATOM 684 C CA . LEU A 1 98 ? 9.884 -6.580 1.320 1.00 97.62 98 LEU A CA 1
ATOM 685 C C . LEU A 1 98 ? 9.935 -8.111 1.363 1.00 97.62 98 LEU A C 1
ATOM 687 O O . LEU A 1 98 ? 10.405 -8.750 0.422 1.00 97.62 98 LEU A O 1
ATOM 691 N N . SER A 1 99 ? 9.427 -8.693 2.447 1.00 97.62 99 SER A N 1
ATOM 692 C CA . SER A 1 99 ? 9.472 -10.138 2.711 1.00 97.62 99 SER A CA 1
ATOM 693 C C . SER A 1 99 ? 8.094 -10.693 3.102 1.00 97.62 99 SER A C 1
ATOM 695 O O . SER A 1 99 ? 7.893 -11.060 4.262 1.00 97.62 99 SER A O 1
ATOM 697 N N . PRO A 1 100 ? 7.113 -10.715 2.181 1.00 97.25 100 PRO A N 1
ATOM 698 C CA . PRO A 1 100 ? 5.768 -11.172 2.489 1.00 97.25 100 PRO A CA 1
ATOM 699 C C . PRO A 1 100 ? 5.613 -12.693 2.341 1.00 97.25 100 PRO A C 1
ATOM 701 O O . PRO A 1 100 ? 6.365 -13.332 1.606 1.00 97.25 100 PRO A O 1
ATOM 704 N N . ALA A 1 101 ? 4.599 -13.291 2.971 1.00 97.38 101 ALA A N 1
ATOM 705 C CA . ALA A 1 101 ? 4.286 -14.698 2.690 1.00 97.38 101 ALA A CA 1
ATOM 706 C C . ALA A 1 101 ? 3.615 -14.861 1.311 1.00 97.38 101 ALA A C 1
ATOM 708 O O . ALA A 1 101 ? 4.002 -15.738 0.544 1.00 97.38 101 ALA A O 1
ATOM 709 N N . ALA A 1 102 ? 2.679 -13.978 0.959 1.00 97.25 102 ALA A N 1
ATOM 710 C CA . ALA A 1 102 ? 2.082 -13.884 -0.372 1.00 97.25 102 ALA A CA 1
ATOM 711 C C . ALA A 1 102 ? 2.252 -12.470 -0.943 1.00 97.25 102 ALA A C 1
ATOM 713 O O . ALA A 1 102 ? 2.003 -11.482 -0.248 1.00 97.25 102 ALA A O 1
ATOM 714 N N . PHE A 1 103 ? 2.665 -12.380 -2.206 1.00 97.62 103 PHE A N 1
ATOM 715 C CA . PHE A 1 103 ? 2.879 -11.123 -2.916 1.00 97.62 103 PHE A CA 1
ATOM 716 C C . PHE A 1 103 ? 2.099 -11.093 -4.226 1.00 97.62 103 PHE A C 1
ATOM 718 O O . PHE A 1 103 ? 2.324 -11.936 -5.092 1.00 97.62 103 PHE A O 1
ATOM 725 N N . THR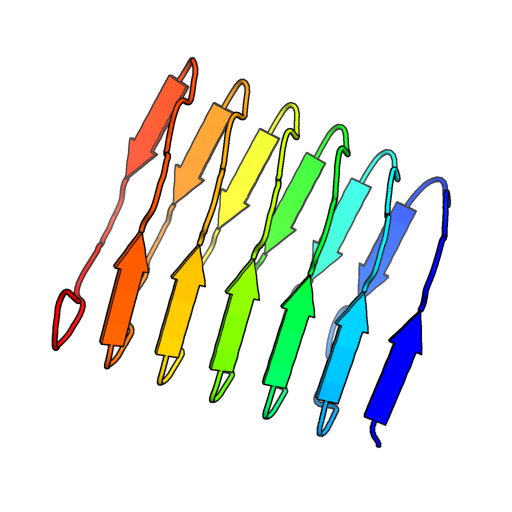 A 1 104 ? 1.256 -10.073 -4.374 1.00 98.12 104 THR A N 1
ATOM 726 C CA . THR A 1 104 ? 0.532 -9.757 -5.606 1.00 98.12 104 THR A CA 1
ATOM 727 C C . THR A 1 104 ? 0.839 -8.332 -6.024 1.00 98.12 104 THR A C 1
ATOM 729 O O . THR A 1 104 ? 0.737 -7.394 -5.226 1.00 98.12 104 THR A O 1
ATOM 732 N N . LEU A 1 105 ? 1.199 -8.177 -7.294 1.00 96.81 105 LEU A N 1
ATOM 733 C CA . LEU A 1 105 ? 1.509 -6.899 -7.913 1.00 96.81 105 LEU A CA 1
ATOM 734 C C . LEU A 1 105 ? 0.748 -6.777 -9.230 1.00 96.81 105 LEU A C 1
ATOM 736 O O . LEU A 1 105 ? 0.939 -7.588 -10.131 1.00 96.81 105 LEU A O 1
ATOM 740 N N . GLY A 1 106 ? -0.085 -5.748 -9.339 1.00 96.88 106 GLY A N 1
ATOM 741 C CA . GLY A 1 106 ? -0.691 -5.322 -10.590 1.00 96.88 106 GLY A CA 1
ATOM 742 C C . GLY A 1 106 ? 0.292 -4.482 -11.403 1.00 96.88 106 GLY A C 1
ATOM 743 O O . GLY A 1 106 ? 1.285 -4.978 -11.929 1.00 96.88 106 GLY A O 1
ATOM 744 N N . THR A 1 107 ? 0.018 -3.185 -11.514 1.00 97.38 107 THR A N 1
ATOM 745 C CA . THR A 1 107 ? 0.822 -2.257 -12.318 1.00 97.38 107 THR A CA 1
ATOM 746 C C . THR A 1 107 ? 1.827 -1.497 -11.460 1.00 97.38 107 THR A C 1
ATOM 748 O O . THR A 1 107 ? 1.463 -0.836 -10.488 1.00 97.38 107 THR A O 1
ATOM 751 N N . LEU A 1 108 ? 3.092 -1.521 -11.877 1.00 96.75 108 LEU A N 1
ATOM 752 C CA . LEU A 1 108 ? 4.165 -0.713 -11.307 1.00 96.75 108 LEU A CA 1
ATOM 753 C C . LEU A 1 108 ? 4.864 0.064 -12.426 1.00 96.75 108 LEU A C 1
ATOM 755 O O . LEU A 1 108 ? 5.517 -0.533 -13.277 1.00 96.75 108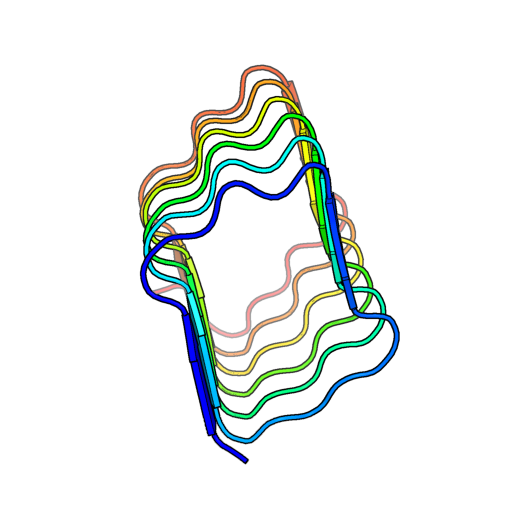 LEU A O 1
ATOM 759 N N . SER A 1 109 ? 4.729 1.391 -12.430 1.00 97.56 109 SER A N 1
ATOM 760 C CA . SER A 1 109 ? 5.243 2.257 -13.501 1.00 97.56 109 SER A CA 1
ATOM 761 C C . SER A 1 109 ? 5.982 3.499 -12.966 1.00 97.56 109 SER A C 1
ATOM 763 O O . SER A 1 109 ? 5.501 4.624 -13.135 1.00 97.56 109 SER A O 1
ATOM 765 N N . PRO A 1 110 ? 7.122 3.327 -12.277 1.00 97.25 110 PRO A N 1
ATOM 766 C CA . PRO A 1 110 ? 7.908 4.438 -11.763 1.00 97.25 110 PRO A CA 1
ATOM 767 C C . PRO A 1 110 ? 8.799 5.075 -12.840 1.00 97.25 110 PRO A C 1
ATOM 769 O O . PRO A 1 110 ? 9.267 4.383 -13.743 1.00 97.25 110 PRO A O 1
ATOM 772 N N . ALA A 1 111 ? 9.109 6.371 -12.712 1.00 97.81 111 ALA A N 1
ATOM 773 C CA . ALA A 1 111 ? 10.129 7.001 -13.565 1.00 97.81 111 ALA A CA 1
ATOM 774 C C . ALA A 1 111 ? 11.566 6.647 -13.124 1.00 97.81 111 ALA A C 1
ATOM 776 O O . ALA A 1 111 ? 12.449 6.481 -13.961 1.00 97.81 111 ALA A O 1
ATOM 777 N N . ALA A 1 112 ? 11.793 6.483 -11.818 1.00 97.81 112 ALA A N 1
ATOM 778 C CA . ALA A 1 112 ? 13.029 5.962 -11.236 1.00 97.81 112 ALA A CA 1
ATOM 779 C C . ALA A 1 112 ? 12.722 4.830 -10.247 1.00 97.81 112 ALA A C 1
ATOM 781 O O . ALA A 1 112 ? 11.818 4.956 -9.419 1.00 97.81 112 ALA A O 1
ATOM 782 N N . PHE A 1 113 ? 13.487 3.739 -10.313 1.00 97.69 113 PHE A N 1
ATOM 783 C CA . PHE A 1 113 ? 13.254 2.530 -9.523 1.00 97.69 113 PHE A CA 1
ATOM 784 C C . PHE A 1 113 ? 14.535 2.056 -8.834 1.00 97.69 113 PHE A C 1
ATOM 786 O O . PHE A 1 113 ? 15.529 1.764 -9.498 1.00 97.69 113 PHE A O 1
ATOM 793 N N . THR A 1 114 ? 14.472 1.922 -7.510 1.00 98.38 114 THR A N 1
ATOM 794 C CA . THR A 1 114 ? 15.522 1.326 -6.681 1.00 98.38 114 THR A CA 1
ATOM 795 C C . THR A 1 114 ? 14.927 0.218 -5.823 1.00 98.38 114 THR A C 1
ATOM 797 O O . THR A 1 114 ? 13.965 0.436 -5.084 1.00 98.38 114 THR A O 1
ATOM 800 N N . LEU A 1 115 ? 15.544 -0.960 -5.885 1.00 97.50 115 LEU A N 1
ATOM 801 C CA . LEU A 1 115 ? 15.156 -2.136 -5.119 1.00 97.50 115 LEU A CA 1
ATOM 802 C C . LEU A 1 115 ? 16.351 -2.659 -4.323 1.00 97.50 115 LEU A C 1
ATOM 804 O O . LEU A 1 115 ? 17.399 -2.934 -4.900 1.00 97.50 115 LEU A O 1
ATOM 808 N N . GLY A 1 116 ? 16.176 -2.807 -3.013 1.00 97.88 116 GLY A N 1
ATOM 809 C CA . GLY A 1 116 ? 17.069 -3.565 -2.147 1.00 97.88 116 GLY A CA 1
ATOM 810 C C . GLY A 1 116 ? 16.726 -5.050 -2.214 1.00 97.88 116 GLY A C 1
ATOM 811 O O . GLY A 1 116 ? 17.157 -5.754 -3.122 1.00 97.88 116 GLY A O 1
ATOM 812 N N . THR A 1 117 ? 15.913 -5.520 -1.269 1.00 97.69 117 THR A N 1
ATOM 813 C CA . THR A 1 117 ? 15.548 -6.936 -1.136 1.00 97.69 117 THR A CA 1
ATOM 814 C C . THR A 1 117 ? 14.054 -7.152 -1.361 1.00 97.69 117 THR A C 1
ATOM 816 O O . THR A 1 117 ? 13.219 -6.527 -0.707 1.00 97.69 117 THR A O 1
ATOM 819 N N . LEU A 1 118 ? 13.718 -8.100 -2.235 1.00 96.81 118 LEU A N 1
ATOM 820 C CA . LEU A 1 118 ? 12.369 -8.638 -2.407 1.00 96.81 118 LEU A CA 1
ATOM 821 C C . LEU A 1 118 ? 12.426 -10.158 -2.236 1.00 96.81 118 LEU A C 1
ATOM 823 O O . LEU A 1 118 ? 13.042 -10.845 -3.046 1.00 96.81 118 LEU A O 1
ATOM 827 N N . SER A 1 119 ? 11.810 -10.678 -1.175 1.00 97.06 119 SER A N 1
ATOM 828 C CA . SER A 1 119 ? 11.884 -12.099 -0.809 1.00 97.06 119 SER A CA 1
ATOM 829 C C . SER A 1 119 ? 10.517 -12.666 -0.390 1.00 97.06 119 SER A C 1
ATOM 831 O O . SER A 1 119 ? 10.318 -12.982 0.788 1.00 97.06 119 SER A O 1
ATOM 833 N N . PRO A 1 120 ? 9.542 -12.756 -1.308 1.00 96.44 120 PRO A N 1
ATOM 834 C CA . PRO A 1 120 ? 8.254 -13.356 -1.001 1.00 96.44 120 PRO A CA 1
ATOM 835 C C . PRO A 1 120 ? 8.343 -14.885 -0.949 1.00 96.44 120 PRO A C 1
ATOM 837 O O . PRO A 1 120 ? 9.110 -15.491 -1.698 1.00 96.44 120 PRO A O 1
ATOM 840 N N . ALA A 1 121 ? 7.532 -15.518 -0.098 1.00 96.56 121 ALA A N 1
ATOM 841 C CA . ALA A 1 121 ? 7.416 -16.980 -0.091 1.00 96.56 121 ALA A CA 1
ATOM 842 C C . ALA A 1 121 ? 6.578 -17.504 -1.274 1.00 96.56 121 ALA A C 1
ATOM 844 O O . ALA A 1 121 ? 6.838 -18.598 -1.773 1.00 96.56 121 ALA A O 1
ATOM 845 N N . ALA A 1 122 ? 5.606 -16.717 -1.745 1.00 95.12 122 ALA A N 1
ATOM 846 C CA . ALA A 1 122 ? 4.806 -16.999 -2.931 1.00 95.12 122 ALA A CA 1
ATOM 847 C C . ALA A 1 122 ? 4.507 -15.719 -3.728 1.00 95.12 122 ALA A C 1
ATOM 849 O O . ALA A 1 122 ? 4.181 -14.679 -3.151 1.00 95.12 122 ALA A O 1
ATOM 850 N N . PHE A 1 123 ? 4.576 -15.829 -5.055 1.00 92.25 123 PHE A N 1
ATOM 851 C CA . PHE A 1 123 ? 4.046 -14.845 -5.999 1.00 92.25 123 PHE A CA 1
ATOM 852 C C . PHE A 1 123 ? 2.680 -15.327 -6.494 1.00 92.25 123 PHE A C 1
ATOM 854 O O . PHE A 1 123 ? 2.550 -16.494 -6.870 1.00 92.25 123 PHE A O 1
ATOM 861 N N . VAL A 1 124 ? 1.688 -14.438 -6.474 1.00 84.62 124 VAL A N 1
ATOM 862 C CA . VAL A 1 124 ? 0.304 -14.683 -6.909 1.00 84.62 124 VAL A CA 1
ATOM 863 C C . VAL A 1 124 ? -0.080 -13.617 -7.916 1.00 84.62 124 VAL A C 1
ATOM 865 O O . VAL A 1 124 ? -0.479 -14.001 -9.033 1.00 84.62 124 VAL A O 1
#